Protein AF-A0A225DU40-F1 (afdb_monomer_lite)

Radius of gyration: 14.25 Å; chains: 1; bounding box: 30×36×29 Å

Structure (mmCIF, N/CA/C/O backbone):
data_AF-A0A225DU40-F1
#
_entry.id   AF-A0A225DU40-F1
#
loop_
_atom_site.group_PDB
_atom_site.id
_atom_site.type_symbol
_atom_site.label_atom_id
_a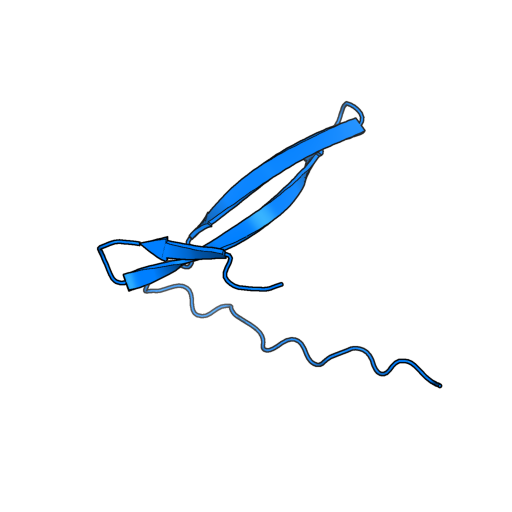tom_site.label_alt_id
_atom_site.label_comp_id
_atom_site.label_asym_id
_atom_site.label_entity_id
_atom_site.label_seq_id
_atom_site.pdbx_PDB_ins_code
_atom_site.Cartn_x
_atom_site.Cartn_y
_atom_site.Cartn_z
_atom_site.occupancy
_atom_site.B_iso_or_equiv
_atom_site.auth_seq_id
_atom_site.auth_comp_id
_atom_site.auth_asym_id
_atom_site.auth_atom_id
_atom_site.pdbx_PDB_model_num
ATOM 1 N N . MET A 1 1 ? -1.166 -10.519 3.894 1.00 67.75 1 MET A N 1
ATOM 2 C CA . MET A 1 1 ? -1.127 -9.361 2.978 1.00 67.75 1 MET A CA 1
ATOM 3 C C . MET A 1 1 ? -0.682 -9.871 1.6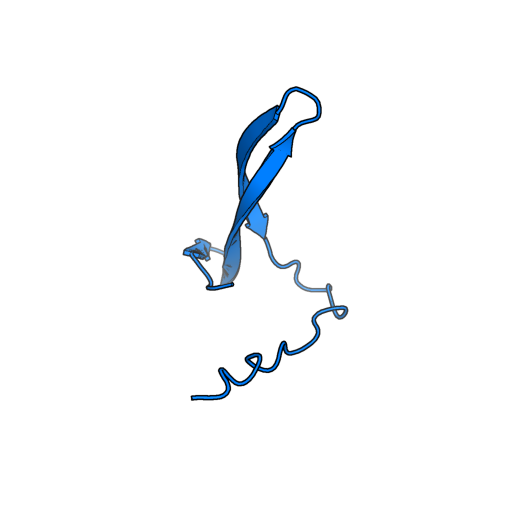17 1.00 67.75 1 MET A C 1
ATOM 5 O O . MET A 1 1 ? 0.168 -10.752 1.595 1.00 67.75 1 MET A O 1
ATOM 9 N N . ARG A 1 2 ? -1.305 -9.429 0.522 1.00 72.69 2 ARG A N 1
ATOM 10 C CA . ARG A 1 2 ? -0.931 -9.802 -0.854 1.00 72.69 2 ARG A CA 1
ATOM 11 C C . ARG A 1 2 ? -0.642 -8.518 -1.630 1.00 72.69 2 ARG A C 1
ATOM 13 O O . ARG A 1 2 ? -1.272 -7.502 -1.338 1.00 72.69 2 ARG A O 1
ATOM 20 N N . ILE A 1 3 ? 0.292 -8.576 -2.576 1.00 83.19 3 ILE A N 1
A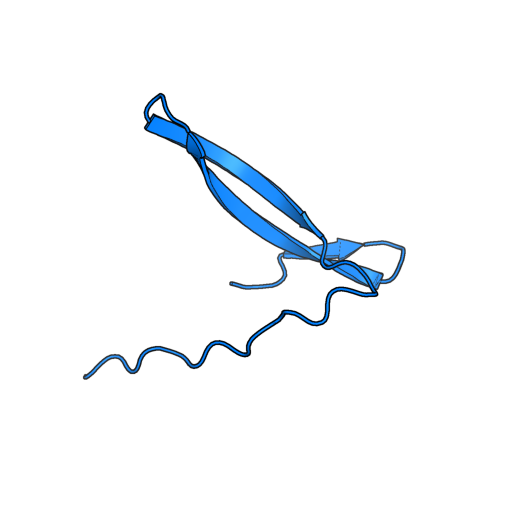TOM 21 C CA . ILE A 1 3 ? 0.524 -7.486 -3.530 1.00 83.19 3 ILE A CA 1
ATOM 22 C C . ILE A 1 3 ? -0.737 -7.366 -4.393 1.00 83.19 3 ILE A C 1
ATOM 24 O O . ILE A 1 3 ? -1.247 -8.372 -4.883 1.00 83.19 3 ILE A O 1
ATOM 28 N N . ALA A 1 4 ? -1.266 -6.154 -4.508 1.00 89.75 4 ALA A N 1
ATOM 29 C CA . ALA A 1 4 ? -2.469 -5.842 -5.272 1.00 89.75 4 ALA A CA 1
ATOM 30 C C . ALA A 1 4 ? -2.136 -5.343 -6.684 1.00 89.75 4 ALA A C 1
ATOM 32 O O . ALA A 1 4 ? -2.876 -5.630 -7.620 1.00 89.75 4 ALA A O 1
ATOM 33 N N . ARG A 1 5 ? -1.026 -4.611 -6.835 1.00 89.75 5 ARG A N 1
ATOM 34 C CA . ARG A 1 5 ? -0.514 -4.127 -8.123 1.00 89.75 5 ARG A CA 1
ATOM 35 C C . ARG A 1 5 ? 1.005 -3.981 -8.082 1.00 89.75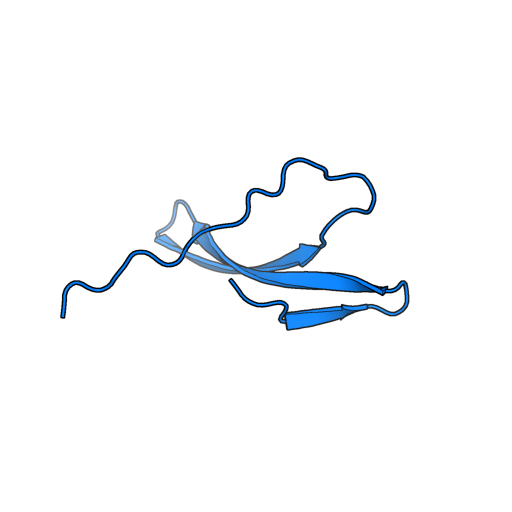 5 ARG A C 1
ATOM 37 O O . ARG A 1 5 ? 1.579 -3.843 -7.004 1.00 89.75 5 ARG A O 1
ATOM 44 N N . ILE A 1 6 ? 1.614 -3.968 -9.256 1.00 88.88 6 ILE A N 1
ATOM 45 C CA . ILE A 1 6 ? 2.979 -3.498 -9.493 1.00 88.88 6 ILE A CA 1
ATOM 46 C C . ILE A 1 6 ? 2.828 -2.310 -10.444 1.00 88.88 6 ILE A C 1
ATOM 48 O O . ILE A 1 6 ? 2.033 -2.404 -11.382 1.00 88.88 6 ILE A O 1
ATOM 52 N N . ASP A 1 7 ? 3.470 -1.184 -10.149 1.00 89.56 7 ASP A N 1
ATOM 53 C CA . ASP A 1 7 ? 3.377 0.005 -11.002 1.00 89.56 7 ASP A CA 1
ATOM 54 C C . ASP A 1 7 ? 4.362 -0.030 -12.182 1.00 89.56 7 ASP A C 1
ATOM 56 O O . ASP A 1 7 ? 5.090 -1.000 -12.391 1.00 89.56 7 ASP A O 1
ATOM 60 N N . GLU A 1 8 ? 4.346 1.033 -12.984 1.00 93.00 8 GLU A N 1
ATOM 61 C CA . GLU A 1 8 ? 5.179 1.192 -14.181 1.00 93.00 8 GLU A CA 1
ATOM 62 C C . GLU A 1 8 ? 6.689 1.240 -13.899 1.00 93.00 8 GLU A C 1
ATOM 64 O O . GLU A 1 8 ? 7.476 0.937 -14.793 1.00 93.00 8 GLU A O 1
ATOM 69 N N . TYR A 1 9 ? 7.096 1.553 -12.664 1.00 88.19 9 TYR A N 1
ATOM 70 C CA . TYR A 1 9 ? 8.496 1.546 -12.227 1.00 88.19 9 TYR A CA 1
ATOM 71 C C . TYR A 1 9 ? 8.899 0.208 -11.590 1.00 88.19 9 TYR A C 1
ATOM 73 O O . TYR A 1 9 ? 10.054 0.022 -11.213 1.00 88.19 9 TYR A O 1
ATOM 81 N N . GLY A 1 10 ? 7.969 -0.747 -11.492 1.00 85.31 10 GLY A N 1
ATOM 82 C CA . GLY A 1 10 ? 8.205 -2.053 -10.885 1.00 85.31 10 GLY A CA 1
ATOM 83 C C . GLY A 1 10 ? 7.997 -2.086 -9.370 1.00 85.31 10 GLY A C 1
ATOM 84 O O . GLY A 1 10 ? 8.210 -3.138 -8.761 1.00 85.31 10 GLY A O 1
ATOM 85 N N . SER A 1 11 ? 7.540 -0.994 -8.748 1.00 86.81 11 SER A N 1
ATOM 86 C CA . SER A 1 11 ? 7.321 -0.960 -7.304 1.00 86.81 11 SER A CA 1
ATOM 87 C C . SER A 1 11 ? 6.015 -1.684 -6.947 1.00 86.81 11 SER A C 1
ATOM 89 O O . SER A 1 11 ? 4.955 -1.418 -7.528 1.00 86.81 11 SER A O 1
ATOM 91 N N . PRO A 1 12 ? 6.038 -2.634 -5.996 1.00 86.31 12 PRO A N 1
ATOM 92 C CA . PRO A 1 12 ? 4.842 -3.352 -5.586 1.00 86.31 12 PRO A CA 1
ATOM 93 C C . PRO A 1 12 ? 4.011 -2.535 -4.593 1.00 86.31 12 PRO A C 1
ATOM 95 O O . PRO A 1 12 ? 4.530 -1.865 -3.702 1.00 86.31 12 PRO A O 1
ATOM 98 N N . TRP A 1 13 ? 2.690 -2.665 -4.695 1.00 89.31 13 TRP A N 1
ATOM 99 C CA . TRP A 1 13 ? 1.734 -2.023 -3.798 1.00 89.31 13 TRP A CA 1
ATOM 100 C C . TRP A 1 13 ? 0.776 -3.039 -3.199 1.00 89.31 13 TRP A C 1
ATOM 102 O O . TRP A 1 13 ? 0.318 -3.965 -3.875 1.00 89.31 13 TRP A O 1
ATOM 112 N N . TYR A 1 14 ? 0.384 -2.825 -1.950 1.00 89.44 14 TYR A N 1
ATOM 113 C CA . TYR A 1 14 ? -0.656 -3.603 -1.284 1.00 89.44 14 TYR A CA 1
ATOM 114 C C . TYR A 1 14 ? -1.842 -2.718 -0.913 1.00 89.44 14 TYR A C 1
ATOM 116 O O . TYR A 1 14 ? -1.708 -1.528 -0.630 1.00 89.44 14 TYR A O 1
ATOM 124 N N . THR A 1 15 ? -3.024 -3.327 -0.905 1.00 91.19 15 THR A N 1
ATOM 125 C CA . THR A 1 15 ? -4.236 -2.685 -0.400 1.00 91.19 15 THR A CA 1
ATOM 126 C C . THR A 1 15 ? -4.363 -2.966 1.086 1.00 91.19 15 THR A C 1
ATOM 128 O O . THR A 1 15 ? -4.333 -4.120 1.526 1.00 91.19 15 THR A O 1
ATOM 131 N N . CYS A 1 16 ? -4.547 -1.914 1.866 1.00 88.94 16 CYS A N 1
ATOM 132 C CA . CYS A 1 16 ? -4.795 -2.001 3.294 1.00 88.94 16 CYS A CA 1
ATOM 133 C C . CYS A 1 16 ? -6.023 -1.178 3.665 1.00 88.94 16 CYS A C 1
ATOM 135 O O . CYS A 1 16 ? -6.404 -0.233 2.973 1.00 88.94 16 CYS A O 1
ATOM 137 N N . ARG A 1 17 ? -6.651 -1.554 4.778 1.00 92.38 17 ARG A N 1
ATOM 138 C CA . ARG A 1 17 ? -7.735 -0.779 5.371 1.00 92.38 17 ARG A CA 1
ATOM 139 C C . ARG A 1 17 ? -7.323 -0.278 6.744 1.00 92.38 17 ARG A C 1
ATOM 141 O O . ARG A 1 17 ? -6.808 -1.056 7.548 1.00 92.38 17 ARG A O 1
ATOM 148 N N . PHE A 1 18 ? -7.594 0.988 7.012 1.00 91.56 18 PHE A N 1
ATOM 149 C CA . PHE A 1 18 ? -7.350 1.612 8.305 1.00 91.56 18 PHE A CA 1
ATOM 150 C C . PHE A 1 18 ? -8.671 1.950 8.970 1.00 91.56 18 PHE A C 1
ATOM 152 O O . PHE A 1 18 ? -9.624 2.375 8.313 1.00 91.56 18 PHE A O 1
ATOM 159 N N . ARG A 1 19 ? -8.731 1.736 10.285 1.00 95.69 19 ARG A N 1
ATOM 160 C CA . ARG A 1 19 ? -9.873 2.154 11.088 1.00 95.69 19 ARG A CA 1
ATOM 161 C C . ARG A 1 19 ? -9.617 3.570 11.578 1.00 95.69 19 ARG A C 1
ATOM 163 O O . ARG A 1 19 ? -8.680 3.802 12.337 1.00 95.69 19 ARG A O 1
ATOM 170 N N . MET A 1 20 ? -10.451 4.500 11.137 1.00 95.25 20 MET A N 1
ATOM 171 C CA . MET A 1 20 ? -10.394 5.895 11.549 1.00 95.25 20 MET A CA 1
ATOM 172 C C . MET A 1 20 ? -10.899 6.073 12.982 1.00 95.25 20 MET A C 1
ATOM 174 O O . MET A 1 20 ? -11.656 5.248 13.499 1.00 95.25 20 MET A O 1
ATOM 178 N N . LYS A 1 21 ? -10.520 7.190 13.620 1.00 94.81 21 LYS A N 1
ATOM 179 C CA . LYS A 1 21 ? -10.959 7.531 14.989 1.00 94.81 21 LYS A CA 1
ATOM 180 C C . LYS A 1 21 ? -12.487 7.584 15.127 1.00 94.81 21 LYS A C 1
ATOM 182 O O . LYS A 1 21 ? -13.017 7.237 16.171 1.00 94.81 21 LYS A O 1
ATOM 187 N N . ASN A 1 22 ? -13.188 7.962 14.058 1.00 95.88 22 ASN A N 1
ATOM 188 C CA . ASN A 1 22 ? -14.654 7.983 13.986 1.00 95.88 22 ASN A CA 1
ATOM 189 C C . ASN A 1 22 ? -15.289 6.596 13.734 1.00 95.88 22 ASN A C 1
ATOM 191 O O . ASN A 1 22 ? -16.491 6.500 13.509 1.00 95.88 22 ASN A O 1
ATOM 195 N N . GLY A 1 23 ? -14.494 5.522 13.711 1.00 94.81 23 GLY A N 1
ATOM 196 C CA . GLY A 1 23 ? -14.958 4.154 13.499 1.00 94.81 23 GLY A CA 1
ATOM 197 C C . GLY A 1 23 ? -15.157 3.742 12.038 1.00 94.81 23 GLY A C 1
ATOM 198 O O . GLY A 1 23 ? -15.362 2.550 11.798 1.00 94.81 23 GLY A O 1
ATOM 199 N N . ARG A 1 24 ? -15.056 4.663 11.068 1.00 95.81 24 ARG A N 1
ATOM 200 C CA . ARG A 1 24 ? -15.133 4.334 9.635 1.00 95.81 24 ARG A CA 1
ATOM 201 C C . ARG A 1 24 ? -13.884 3.583 9.177 1.00 95.81 24 ARG A C 1
ATOM 203 O O . ARG A 1 24 ? -12.797 3.752 9.726 1.00 95.81 24 ARG A O 1
ATOM 210 N N . TRP A 1 25 ? -14.055 2.764 8.148 1.00 96.06 25 TRP A N 1
ATOM 211 C CA . TRP A 1 25 ? -12.947 2.130 7.445 1.00 96.06 25 TRP A CA 1
ATOM 212 C C . TRP A 1 25 ? -12.599 2.931 6.202 1.00 96.06 25 TRP A C 1
ATOM 214 O O . TRP A 1 25 ? -13.491 3.315 5.447 1.00 96.06 25 TRP A O 1
ATOM 224 N N . GLU A 1 26 ? -11.308 3.117 5.973 1.00 95.56 26 GLU A N 1
ATOM 225 C CA . GLU A 1 26 ? -10.791 3.682 4.734 1.00 95.56 26 GLU A CA 1
ATOM 226 C C . GLU A 1 26 ? -9.834 2.716 4.063 1.00 95.56 26 GLU A C 1
ATOM 228 O O . GLU A 1 26 ? -9.064 2.029 4.736 1.00 95.56 26 GLU A O 1
ATOM 233 N N . TYR A 1 27 ? -9.888 2.684 2.735 1.00 92.69 27 TYR A N 1
ATOM 234 C CA . TYR A 1 27 ? -9.017 1.869 1.905 1.00 92.69 27 TYR A CA 1
ATOM 235 C C . TYR A 1 27 ? -7.895 2.725 1.343 1.00 92.69 27 TYR A C 1
ATOM 237 O O . TYR A 1 27 ? -8.138 3.794 0.793 1.00 92.69 27 TYR A O 1
ATOM 245 N N . HIS A 1 28 ? -6.676 2.218 1.472 1.00 90.06 28 HIS A N 1
ATOM 246 C CA . HIS A 1 28 ? -5.458 2.891 1.051 1.00 90.06 28 HIS A CA 1
ATOM 247 C C . HIS A 1 28 ? -4.592 1.916 0.252 1.00 90.06 28 HIS A C 1
ATOM 249 O O . HIS A 1 28 ? -4.595 0.706 0.509 1.00 90.06 28 HIS A O 1
ATOM 255 N N . TYR A 1 29 ? -3.854 2.449 -0.718 1.00 88.50 29 TYR A N 1
ATOM 256 C CA . TYR A 1 29 ? -2.789 1.731 -1.412 1.00 88.50 29 TYR A CA 1
ATOM 257 C C . TYR A 1 29 ? -1.460 2.216 -0.860 1.00 88.50 29 TYR A C 1
ATOM 259 O O . TYR A 1 29 ? -1.208 3.418 -0.848 1.00 88.50 29 TYR A O 1
ATOM 267 N N . LEU A 1 30 ? -0.616 1.288 -0.425 1.00 87.75 30 LEU A N 1
ATOM 268 C CA . LEU A 1 30 ? 0.711 1.603 0.086 1.00 87.75 30 LEU A CA 1
ATOM 269 C C . LEU A 1 30 ? 1.770 0.959 -0.800 1.00 87.75 30 LEU A C 1
ATOM 271 O O . LEU A 1 30 ? 1.674 -0.232 -1.110 1.00 87.75 30 LEU A O 1
ATOM 275 N N . ALA A 1 31 ? 2.734 1.774 -1.221 1.00 86.00 31 ALA A N 1
ATOM 276 C CA . ALA A 1 31 ? 3.898 1.346 -1.981 1.00 86.00 31 ALA A CA 1
ATOM 277 C C . ALA A 1 31 ? 4.953 0.757 -1.045 1.00 86.00 31 ALA A C 1
ATOM 279 O O . ALA A 1 31 ? 5.106 1.207 0.093 1.00 86.00 31 ALA A O 1
ATOM 280 N N . ILE A 1 32 ? 5.701 -0.219 -1.545 1.00 80.56 32 ILE A N 1
ATOM 281 C CA . ILE A 1 32 ? 6.969 -0.636 -0.951 1.00 80.56 32 ILE A CA 1
ATOM 282 C C . ILE A 1 32 ? 8.058 0.253 -1.556 1.00 80.56 32 ILE A C 1
ATOM 284 O O . ILE A 1 32 ? 8.254 0.226 -2.767 1.00 80.56 32 ILE A O 1
ATOM 288 N N . CYS A 1 33 ? 8.731 1.055 -0.730 1.00 78.12 33 CYS A N 1
ATOM 289 C CA . CYS A 1 33 ? 9.811 1.932 -1.188 1.00 78.12 33 CYS A CA 1
ATOM 290 C C . CYS A 1 33 ? 11.110 1.144 -1.406 1.00 78.12 33 CYS A C 1
ATOM 292 O O . CYS A 1 33 ? 11.444 0.279 -0.597 1.00 78.12 33 CYS A O 1
ATOM 294 N N . ASP A 1 34 ? 11.886 1.528 -2.421 1.00 69.50 34 ASP A N 1
ATOM 295 C CA . ASP A 1 34 ? 13.097 0.821 -2.881 1.00 69.50 34 ASP A CA 1
ATOM 296 C C . ASP A 1 34 ? 14.223 0.687 -1.831 1.00 69.50 34 ASP A C 1
ATOM 298 O O . ASP A 1 34 ? 15.137 -0.117 -1.999 1.00 69.50 34 ASP A O 1
ATOM 302 N N . PHE A 1 35 ? 14.151 1.429 -0.721 1.00 72.12 35 PHE A N 1
ATOM 303 C CA . PHE A 1 35 ? 15.116 1.377 0.388 1.00 72.12 35 PHE A CA 1
ATOM 304 C C . PHE A 1 35 ? 14.509 0.934 1.722 1.00 72.12 35 PHE A C 1
ATOM 306 O O . PHE A 1 35 ? 15.178 0.986 2.758 1.00 72.12 35 PHE A O 1
ATOM 313 N N . ASP A 1 36 ? 13.242 0.522 1.731 1.00 73.50 36 ASP A N 1
ATOM 314 C CA . ASP A 1 36 ? 12.645 -0.002 2.948 1.00 73.50 36 ASP A CA 1
ATOM 315 C C . ASP A 1 36 ? 13.145 -1.429 3.192 1.00 73.50 36 ASP A C 1
ATOM 317 O O . ASP A 1 36 ? 12.749 -2.377 2.520 1.00 73.50 36 ASP A O 1
ATOM 321 N N . ASN A 1 37 ? 14.035 -1.575 4.173 1.00 69.00 37 ASN A N 1
ATOM 322 C CA . ASN A 1 37 ? 14.616 -2.854 4.582 1.00 69.00 37 ASN A CA 1
ATOM 323 C C . ASN A 1 37 ? 13.937 -3.440 5.833 1.00 69.00 37 ASN A C 1
ATOM 325 O O . ASN A 1 37 ? 14.393 -4.448 6.369 1.00 69.00 37 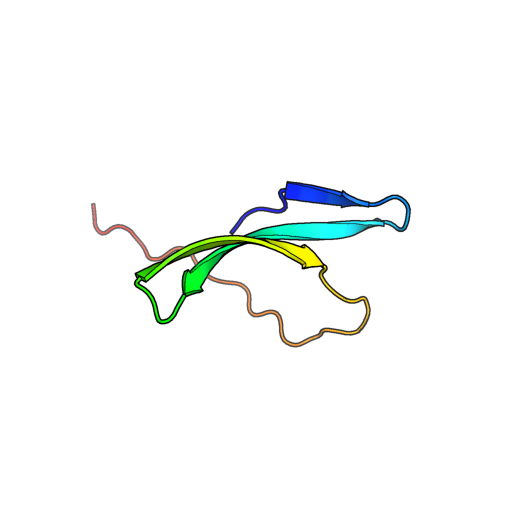ASN A O 1
ATOM 329 N N . ASN A 1 38 ? 12.850 -2.832 6.322 1.00 70.44 38 ASN A N 1
ATOM 330 C CA . ASN A 1 38 ? 12.216 -3.222 7.587 1.00 70.44 38 ASN A CA 1
ATOM 331 C C . ASN A 1 38 ? 11.185 -4.355 7.435 1.00 70.44 38 ASN A C 1
ATOM 333 O O . ASN A 1 38 ? 10.453 -4.679 8.375 1.00 70.44 38 ASN A O 1
ATOM 337 N N . TRP A 1 39 ? 11.104 -4.971 6.255 1.00 69.88 39 TRP A N 1
ATOM 338 C CA . TRP A 1 39 ? 10.127 -6.012 5.965 1.00 69.88 39 TRP A CA 1
ATOM 339 C C . TRP A 1 39 ? 10.494 -7.323 6.651 1.00 69.88 39 TRP A C 1
ATOM 341 O O . TRP A 1 39 ? 11.483 -7.978 6.328 1.00 69.88 39 TRP A O 1
ATOM 351 N N . VAL A 1 40 ? 9.634 -7.762 7.567 1.00 66.62 40 VAL A N 1
ATOM 352 C CA . VAL A 1 40 ? 9.765 -9.065 8.218 1.00 66.62 40 VAL A CA 1
ATOM 353 C C . VAL A 1 40 ? 8.879 -10.078 7.501 1.00 66.62 40 VAL A C 1
ATOM 355 O O . VAL A 1 40 ? 7.676 -9.871 7.327 1.00 66.62 40 VAL A O 1
ATOM 358 N N . ARG A 1 41 ? 9.452 -11.223 7.114 1.00 67.81 41 ARG A N 1
ATOM 359 C CA . ARG A 1 41 ? 8.682 -12.346 6.566 1.00 67.81 41 ARG A CA 1
ATOM 360 C C . ARG A 1 41 ? 7.705 -12.861 7.623 1.00 67.81 41 ARG A C 1
ATOM 362 O O . ARG A 1 41 ? 8.096 -13.541 8.569 1.00 67.81 41 ARG A O 1
ATOM 369 N N . VAL A 1 42 ? 6.418 -12.583 7.441 1.00 69.69 42 VAL A N 1
ATOM 370 C CA . VAL A 1 42 ? 5.374 -13.102 8.330 1.00 69.69 42 VAL A CA 1
ATOM 371 C C . VAL A 1 42 ? 5.170 -14.590 8.042 1.00 69.69 42 VAL A C 1
ATOM 373 O O . VAL A 1 42 ? 4.768 -14.968 6.940 1.00 69.69 42 VAL A O 1
ATOM 376 N N . LYS A 1 43 ? 5.439 -15.452 9.030 1.00 74.56 43 LYS A N 1
ATOM 377 C CA . LYS A 1 43 ? 5.050 -16.868 8.961 1.00 74.56 43 LYS A CA 1
ATOM 378 C C . LYS A 1 43 ? 3.536 -16.979 9.181 1.00 74.56 43 LYS A C 1
ATOM 380 O O . LYS A 1 43 ? 3.015 -16.301 10.070 1.00 74.56 43 LYS A O 1
ATOM 385 N N . PRO A 1 44 ? 2.816 -17.811 8.408 1.00 69.25 44 PRO A N 1
ATOM 386 C CA . PRO A 1 44 ? 1.413 -18.085 8.681 1.00 69.25 44 PRO A CA 1
ATOM 387 C C . PRO A 1 44 ? 1.261 -18.550 10.128 1.00 69.25 44 PRO A C 1
ATOM 389 O O . PRO A 1 44 ? 1.996 -19.430 10.578 1.00 69.25 44 PRO A O 1
ATOM 392 N N . ARG A 1 45 ? 0.315 -17.965 10.867 1.00 75.19 45 ARG A N 1
ATOM 393 C CA . ARG A 1 45 ? -0.091 -18.536 12.151 1.00 75.19 45 ARG A CA 1
ATOM 394 C C . ARG A 1 45 ? -0.684 -19.903 11.825 1.00 75.19 45 ARG A C 1
ATOM 396 O O . ARG A 1 45 ? -1.668 -19.953 11.086 1.00 75.19 45 ARG A O 1
ATOM 403 N N . TYR A 1 46 ? -0.066 -20.985 12.299 1.00 68.62 46 TYR A N 1
ATOM 404 C CA . TYR A 1 46 ? -0.645 -22.317 12.161 1.00 68.62 46 TYR A CA 1
ATOM 405 C C . TYR A 1 46 ? -2.082 -22.248 12.689 1.00 68.62 46 TYR A C 1
ATOM 407 O O . TYR A 1 46 ? -2.313 -21.870 13.840 1.00 68.62 46 TYR A O 1
ATOM 415 N N . LYS A 1 47 ? -3.058 -22.532 11.821 1.00 59.91 47 LYS A N 1
ATOM 416 C CA . LYS A 1 47 ? -4.367 -22.969 12.292 1.00 59.91 47 LYS A CA 1
ATOM 417 C C . LYS A 1 47 ? -4.082 -24.316 12.938 1.00 59.91 47 LYS A C 1
ATOM 419 O O . LYS A 1 47 ? -3.754 -25.253 12.218 1.00 59.91 47 LYS A O 1
ATOM 424 N N . ASN A 1 48 ? -4.130 -24.386 14.264 1.00 55.28 48 ASN A N 1
ATOM 425 C CA . ASN A 1 48 ? -4.354 -25.673 14.904 1.00 55.28 48 ASN A CA 1
ATOM 426 C C . ASN A 1 48 ? -5.673 -26.185 14.307 1.00 55.28 48 ASN A C 1
ATOM 428 O O . ASN A 1 48 ? -6.699 -25.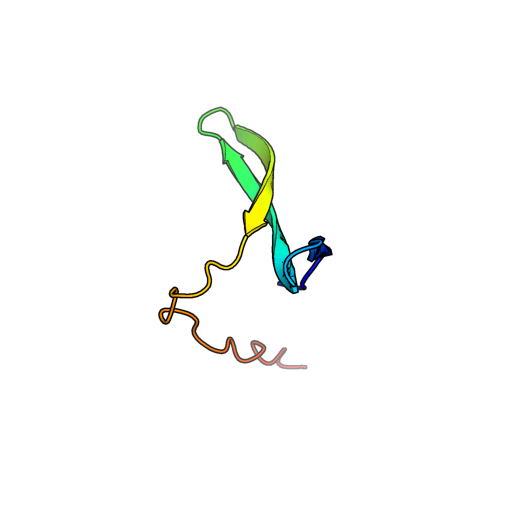514 14.448 1.00 55.28 48 ASN A O 1
ATOM 432 N N . LEU A 1 49 ? -5.564 -27.239 13.497 1.00 50.31 49 LEU A N 1
ATOM 433 C CA . LEU A 1 49 ? -6.688 -28.006 12.970 1.00 50.31 49 LEU A CA 1
ATOM 434 C C . LEU A 1 49 ? -7.325 -28.794 14.111 1.00 50.31 49 LEU A C 1
ATOM 436 O O . LEU A 1 49 ? -6.554 -29.273 14.974 1.00 50.31 49 LEU A O 1
#

Sequence (49 aa):
MRIARIDEYGSPWYTCRFRMKNGRWEYHYLAICDFDNNWVRVKPRYKNL

Secondary structure (DSSP, 8-state):
--EEEE-TTS-EEEEEEEE-TTS-EEEEEEEPPTT------PPPPP---

Organism: NCBI:txid1908690

pLDDT: mean 81.9, std 11.89, range [50.31, 96.06]

Foldseek 3Di:
DDFPDQDPVRWTWDWDWDQDPVRDIDIDIDTDDPPPPPDDPDDPDDPPD